Protein AF-A0A933AJQ9-F1 (afdb_monomer_lite)

Secondary structure (DSSP, 8-state):
------TTHHHHHHHHHHHHHHH-EEEEEEETHHHHT---TT---EEEEEE-SS-SS---HHHHHHHHHHHS--

Sequence (74 aa):
MVNSIDPYLPKLRAALPDLRERYGVRGLWVFGSRRRGEARPDSDLDVLVELDDRPKKSLKPAISRRILREAMPV

Foldseek 3Di:
DPDPPQPCVVLLVVLQVVCCVQPQFPDKDWDDCSVVVNDDPPDDTDIDTDGPPPCPDDDDPVNVVVSCCVSDPD

Radius of gyration: 13.09 Å; chains: 1; bounding box: 27×24×40 Å

pLDDT: mean 72.47, std 14.85, range [39.62, 89.62]

Structure (mmCIF, N/CA/C/O backbone):
data_AF-A0A933AJQ9-F1
#
_entry.id   AF-A0A933AJQ9-F1
#
loop_
_atom_site.group_PDB
_atom_site.id
_atom_site.type_symbol
_atom_site.label_atom_id
_atom_site.label_alt_id
_atom_site.label_comp_id
_atom_site.label_asym_id
_atom_site.label_entity_id
_atom_site.label_seq_id
_atom_site.pdbx_PDB_ins_code
_atom_site.Cartn_x
_atom_site.Cartn_y
_atom_site.Cartn_z
_atom_site.occupancy
_atom_site.B_iso_or_equiv
_atom_site.auth_seq_id
_atom_site.auth_comp_id
_atom_site.auth_asym_id
_atom_site.auth_atom_id
_atom_site.pdbx_PDB_model_num
ATOM 1 N N . MET A 1 1 ? 7.567 -2.962 -25.988 1.00 39.62 1 MET A N 1
ATOM 2 C CA . MET A 1 1 ? 6.634 -3.775 -25.180 1.00 39.62 1 MET A CA 1
ATOM 3 C C . MET A 1 1 ? 6.205 -2.940 -23.989 1.00 39.62 1 MET A C 1
ATOM 5 O O . MET A 1 1 ? 6.956 -2.820 -23.036 1.00 39.62 1 MET A O 1
ATOM 9 N N . VAL A 1 2 ? 5.050 -2.289 -24.079 1.00 47.16 2 VAL A N 1
ATOM 10 C CA . VAL A 1 2 ? 4.399 -1.622 -22.941 1.00 47.16 2 VAL A CA 1
ATOM 11 C C . VAL A 1 2 ? 3.071 -2.347 -22.714 1.00 47.16 2 VAL A C 1
ATOM 13 O O . VAL A 1 2 ? 2.485 -2.802 -23.692 1.00 47.16 2 VAL A O 1
ATOM 16 N N . ASN A 1 3 ? 2.640 -2.476 -21.456 1.00 42.56 3 ASN A N 1
ATOM 17 C CA . ASN A 1 3 ? 1.504 -3.274 -20.945 1.00 42.56 3 ASN A CA 1
ATOM 18 C C . ASN A 1 3 ? 1.805 -4.692 -20.438 1.00 42.56 3 ASN A C 1
ATOM 20 O O . ASN A 1 3 ? 1.049 -5.621 -20.710 1.00 42.56 3 ASN A O 1
ATOM 24 N N . SER A 1 4 ? 2.801 -4.845 -19.568 1.00 54.44 4 SER A N 1
ATOM 25 C CA . SER A 1 4 ? 2.617 -5.807 -18.476 1.00 54.44 4 SER A CA 1
ATOM 26 C C . SER A 1 4 ? 2.076 -5.033 -17.285 1.00 54.44 4 SER A C 1
ATOM 28 O O . SER A 1 4 ? 2.778 -4.205 -16.709 1.00 54.44 4 SER A O 1
ATOM 30 N N . ILE A 1 5 ? 0.798 -5.248 -16.965 1.00 64.75 5 ILE A N 1
ATOM 31 C CA . ILE A 1 5 ? 0.211 -4.816 -15.694 1.00 64.75 5 ILE A CA 1
ATOM 32 C C . ILE A 1 5 ? 1.152 -5.336 -14.606 1.00 64.75 5 ILE A C 1
ATOM 34 O O . ILE A 1 5 ? 1.415 -6.537 -14.566 1.00 64.75 5 ILE A O 1
ATOM 38 N N . ASP A 1 6 ? 1.703 -4.432 -13.794 1.00 74.50 6 ASP A N 1
ATOM 39 C CA . ASP A 1 6 ? 2.605 -4.782 -12.699 1.00 74.50 6 ASP A CA 1
ATOM 40 C C . ASP A 1 6 ? 2.015 -5.989 -11.926 1.00 74.50 6 ASP A C 1
ATOM 42 O O . ASP A 1 6 ? 0.843 -5.935 -11.524 1.00 74.50 6 ASP A O 1
ATOM 46 N N . PRO A 1 7 ? 2.778 -7.088 -11.741 1.00 80.81 7 PRO A N 1
ATOM 47 C CA . PRO A 1 7 ? 2.260 -8.341 -11.184 1.00 80.81 7 PRO A CA 1
ATOM 48 C C . PRO A 1 7 ? 1.732 -8.198 -9.748 1.00 80.81 7 PRO A C 1
ATOM 50 O O . PRO A 1 7 ? 1.025 -9.073 -9.246 1.00 80.81 7 PRO A O 1
ATOM 53 N N . TYR A 1 8 ? 2.040 -7.089 -9.079 1.00 82.50 8 TYR A N 1
ATOM 54 C CA . TYR A 1 8 ? 1.573 -6.762 -7.742 1.00 82.50 8 TYR A CA 1
ATOM 55 C C . TYR A 1 8 ? 0.203 -6.066 -7.744 1.00 82.50 8 TYR A C 1
ATOM 57 O O . TYR A 1 8 ? -0.498 -6.125 -6.735 1.00 82.50 8 TYR A O 1
ATOM 65 N N . LEU A 1 9 ? -0.250 -5.481 -8.862 1.00 82.94 9 LEU A N 1
ATOM 66 C CA . LEU A 1 9 ? -1.552 -4.800 -8.940 1.00 82.94 9 LEU A CA 1
ATOM 67 C C . LEU A 1 9 ? -2.756 -5.708 -8.627 1.00 82.94 9 LEU A C 1
ATOM 69 O O . LEU A 1 9 ? -3.630 -5.265 -7.877 1.00 82.94 9 LEU A O 1
ATOM 73 N N . PRO A 1 10 ? -2.846 -6.958 -9.130 1.00 87.31 10 PRO A N 1
ATOM 74 C CA . PRO A 1 10 ? -3.934 -7.863 -8.754 1.00 87.31 10 PRO A CA 1
ATOM 75 C C . PRO A 1 10 ? -3.955 -8.167 -7.251 1.00 87.31 10 PRO A C 1
ATOM 77 O O . PRO A 1 10 ? -5.016 -8.140 -6.632 1.00 87.31 10 PRO A O 1
ATOM 80 N N . LYS A 1 11 ? -2.780 -8.384 -6.650 1.00 87.12 11 LYS A N 1
ATOM 81 C CA . LYS A 1 11 ? -2.637 -8.657 -5.214 1.00 87.12 11 LYS A CA 1
ATOM 82 C C . LYS A 1 11 ? -3.036 -7.441 -4.363 1.00 87.12 11 LYS A C 1
ATOM 84 O O . LYS A 1 11 ? -3.788 -7.590 -3.407 1.00 87.12 11 LYS A O 1
ATOM 89 N N . LEU A 1 12 ? -2.612 -6.231 -4.746 1.00 87.44 12 LEU A N 1
ATOM 90 C CA . LEU A 1 12 ? -3.008 -4.987 -4.069 1.00 87.44 12 LEU A CA 1
ATOM 91 C C . LEU A 1 12 ? -4.525 -4.758 -4.135 1.00 87.44 12 LEU A C 1
ATOM 93 O O . LEU A 1 12 ? -5.136 -4.374 -3.141 1.00 87.44 12 LEU A O 1
ATOM 97 N N . ARG A 1 13 ? -5.151 -5.038 -5.287 1.00 88.38 13 ARG A N 1
ATOM 98 C CA . ARG A 1 13 ? -6.613 -4.959 -5.441 1.00 88.38 13 ARG A CA 1
ATOM 99 C C . ARG A 1 13 ? -7.343 -5.964 -4.555 1.00 88.38 13 ARG A C 1
ATOM 101 O O . ARG A 1 13 ? -8.346 -5.598 -3.953 1.00 88.38 13 ARG A O 1
ATOM 108 N N . ALA A 1 14 ? -6.840 -7.193 -4.461 1.00 89.44 14 ALA A N 1
ATOM 109 C CA . ALA A 1 14 ? -7.426 -8.229 -3.614 1.00 89.44 14 ALA A CA 1
ATOM 110 C C . ALA A 1 14 ? -7.314 -7.899 -2.115 1.00 89.44 14 ALA A C 1
ATOM 112 O O . ALA A 1 14 ? -8.223 -8.218 -1.356 1.00 89.44 14 ALA A O 1
ATOM 113 N N . ALA A 1 15 ? -6.238 -7.228 -1.694 1.00 87.88 15 ALA A N 1
ATOM 114 C CA . ALA A 1 15 ? -6.043 -6.820 -0.303 1.00 87.88 15 ALA A CA 1
ATOM 115 C C . ALA A 1 15 ? -6.874 -5.590 0.105 1.00 87.88 15 ALA A C 1
ATOM 117 O O . ALA A 1 15 ? -7.199 -5.431 1.279 1.00 87.88 15 ALA A O 1
ATOM 118 N N . LEU A 1 16 ? -7.225 -4.713 -0.843 1.00 86.62 16 LEU A N 1
ATOM 119 C CA . LEU A 1 16 ? -7.864 -3.425 -0.553 1.00 86.62 16 LEU A CA 1
ATOM 120 C C . LEU A 1 16 ? -9.126 -3.516 0.336 1.00 86.62 16 LEU A C 1
ATOM 122 O O . LEU A 1 16 ? -9.234 -2.688 1.240 1.00 86.62 16 LEU A O 1
ATOM 126 N N . PRO A 1 17 ? -10.057 -4.478 0.162 1.00 89.62 17 PRO A N 1
ATOM 127 C CA . PRO A 1 17 ? -11.230 -4.590 1.032 1.00 89.62 17 PRO A CA 1
ATOM 128 C C . PRO A 1 17 ? -10.876 -4.839 2.506 1.00 89.62 17 PRO A C 1
ATOM 130 O O . PRO A 1 17 ? -11.397 -4.143 3.376 1.00 89.62 17 PRO A O 1
ATOM 133 N N . ASP A 1 18 ? -9.952 -5.766 2.780 1.00 86.56 18 ASP A N 1
ATOM 134 C CA . ASP A 1 18 ? -9.499 -6.088 4.142 1.00 86.56 18 ASP A CA 1
ATOM 135 C C . ASP A 1 18 ? -8.746 -4.902 4.764 1.00 86.56 18 ASP A C 1
ATOM 137 O O . ASP A 1 18 ? -8.998 -4.509 5.906 1.00 86.56 18 ASP A O 1
ATOM 141 N N . LEU A 1 19 ? -7.893 -4.244 3.972 1.00 85.69 19 LEU A N 1
ATOM 142 C CA . LEU A 1 19 ? -7.174 -3.052 4.414 1.00 85.69 19 LEU A CA 1
ATOM 143 C C . LEU A 1 19 ? -8.108 -1.879 4.714 1.00 85.69 19 LEU A C 1
ATOM 145 O O . LEU A 1 19 ? -7.877 -1.124 5.665 1.00 85.69 19 LEU A O 1
ATOM 149 N N . ARG A 1 20 ? -9.185 -1.739 3.938 1.00 86.25 20 ARG A N 1
ATOM 150 C CA . ARG A 1 20 ? -10.223 -0.742 4.187 1.00 86.25 20 ARG A CA 1
ATOM 151 C C . ARG A 1 20 ? -10.948 -1.011 5.498 1.00 86.25 20 ARG A C 1
ATOM 153 O O . ARG A 1 20 ? -11.129 -0.090 6.290 1.00 86.25 20 ARG A O 1
ATOM 160 N N . GLU A 1 21 ? -11.329 -2.258 5.753 1.00 84.69 21 GLU A N 1
ATOM 161 C CA . GLU A 1 2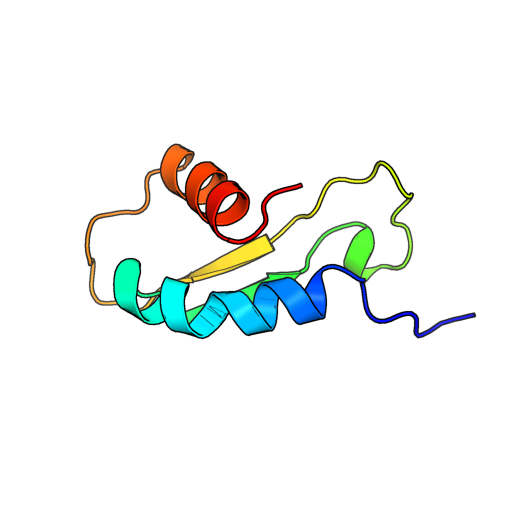1 ? -12.053 -2.636 6.967 1.00 84.69 21 GLU A CA 1
ATOM 162 C C . GLU A 1 21 ? -11.200 -2.460 8.233 1.00 84.69 21 GLU A C 1
ATOM 164 O O . GLU A 1 21 ? -11.640 -1.831 9.205 1.00 84.69 21 GLU A O 1
ATOM 169 N N . ARG A 1 22 ? -9.961 -2.963 8.207 1.00 81.94 22 ARG A N 1
ATOM 170 C CA . ARG A 1 22 ? -9.071 -2.996 9.378 1.00 81.94 22 ARG A CA 1
ATOM 171 C C . ARG A 1 22 ? -8.402 -1.663 9.673 1.00 81.94 22 ARG A C 1
ATOM 173 O O . ARG A 1 22 ? -8.260 -1.297 10.840 1.00 81.94 22 ARG A O 1
ATOM 180 N N . TYR A 1 23 ? -7.977 -0.955 8.630 1.00 81.62 23 TYR A N 1
ATOM 181 C CA . TYR A 1 23 ? -7.082 0.197 8.759 1.00 81.62 23 TYR A CA 1
ATOM 182 C C . TYR A 1 23 ? -7.660 1.486 8.171 1.00 81.62 23 TYR A C 1
ATOM 184 O O . TYR A 1 23 ? -7.006 2.521 8.245 1.00 81.62 23 TYR A O 1
ATOM 192 N N . GLY A 1 24 ? -8.871 1.453 7.605 1.00 84.00 24 GLY A N 1
ATOM 193 C CA . GLY A 1 24 ? -9.470 2.632 6.979 1.00 84.00 24 GLY A CA 1
ATOM 194 C C . GLY A 1 24 ? -8.751 3.055 5.699 1.00 84.00 24 GLY A C 1
ATOM 195 O O . GLY A 1 24 ? -8.754 4.236 5.371 1.00 84.00 24 GLY A O 1
ATOM 196 N N . VAL A 1 25 ? -8.105 2.122 4.988 1.00 87.69 25 VAL A N 1
ATOM 197 C CA . VAL A 1 25 ? -7.494 2.412 3.683 1.00 87.69 25 VAL A CA 1
ATOM 198 C C . VAL A 1 25 ? -8.575 2.733 2.654 1.00 87.69 25 VAL A C 1
ATOM 200 O O . VAL A 1 25 ? -9.394 1.884 2.309 1.00 87.69 25 VAL A O 1
ATOM 203 N N . ARG A 1 26 ? -8.544 3.954 2.126 1.00 86.25 26 ARG A N 1
ATOM 204 C CA . ARG A 1 26 ? -9.412 4.428 1.046 1.00 86.25 26 ARG A CA 1
ATOM 205 C C . ARG A 1 26 ? -8.892 4.018 -0.328 1.00 86.25 26 ARG A C 1
ATOM 207 O O . ARG A 1 26 ? -9.685 3.708 -1.216 1.00 86.25 26 ARG A O 1
ATOM 214 N N . GLY A 1 27 ? -7.573 3.973 -0.498 1.00 85.94 27 GLY A N 1
ATOM 215 C CA . GLY A 1 27 ? -6.964 3.575 -1.761 1.00 85.94 27 GLY A CA 1
ATOM 216 C C . GLY A 1 27 ? -5.478 3.261 -1.660 1.00 85.94 27 GLY A C 1
ATOM 217 O O . GLY A 1 27 ? -4.820 3.545 -0.657 1.00 85.94 27 GLY A O 1
ATOM 218 N N . LEU A 1 28 ? -4.966 2.657 -2.733 1.00 87.69 28 LEU A N 1
ATOM 219 C CA . LEU A 1 28 ? -3.563 2.301 -2.920 1.00 87.69 28 LEU A CA 1
ATOM 220 C C . LEU A 1 28 ? -3.104 2.785 -4.300 1.00 87.69 28 LEU A C 1
ATOM 222 O O . LEU A 1 28 ? -3.773 2.515 -5.299 1.00 87.69 28 LEU A O 1
ATOM 226 N N . TRP A 1 29 ? -1.942 3.433 -4.371 1.00 84.81 29 TRP A N 1
ATOM 227 C CA . TRP A 1 29 ? -1.322 3.868 -5.627 1.00 84.81 29 TRP A CA 1
ATOM 228 C C . TRP A 1 29 ? 0.095 3.333 -5.721 1.00 84.81 29 TRP A C 1
ATOM 230 O O . TRP A 1 29 ? 0.897 3.541 -4.815 1.00 84.81 29 TRP A O 1
ATOM 240 N N . VAL A 1 30 ? 0.421 2.695 -6.843 1.00 84.38 30 VAL A N 1
ATOM 241 C CA . VAL A 1 30 ? 1.794 2.278 -7.144 1.00 84.38 30 VAL A CA 1
ATOM 242 C C . VAL A 1 30 ? 2.575 3.474 -7.684 1.00 84.38 30 VAL A C 1
ATOM 244 O O . VAL A 1 30 ? 2.127 4.167 -8.604 1.00 84.38 30 VAL A O 1
ATOM 247 N N . PHE A 1 31 ? 3.750 3.706 -7.112 1.00 80.19 31 PHE A N 1
ATOM 248 C CA . PHE A 1 31 ? 4.677 4.765 -7.498 1.00 80.19 31 PHE A CA 1
ATOM 249 C C . PHE A 1 31 ? 6.061 4.187 -7.830 1.00 80.19 31 PHE A C 1
ATOM 251 O O . PHE A 1 31 ? 6.251 2.975 -7.911 1.00 80.19 31 PHE A O 1
ATOM 258 N N . GLY A 1 32 ? 7.018 5.071 -8.113 1.00 78.94 32 GLY A N 1
ATOM 259 C CA . GLY A 1 32 ? 8.406 4.682 -8.348 1.00 78.94 32 GLY A CA 1
ATOM 260 C C . GLY A 1 32 ? 8.665 4.077 -9.730 1.00 78.94 32 GLY A C 1
ATOM 261 O O . GLY A 1 32 ? 7.938 4.325 -10.700 1.00 78.94 32 GLY A O 1
ATOM 262 N N . SER A 1 33 ? 9.750 3.305 -9.820 1.00 79.06 33 SER A N 1
ATOM 263 C CA . SER A 1 33 ? 10.257 2.704 -11.065 1.00 79.06 33 SER A CA 1
ATOM 264 C C . SER A 1 33 ? 9.227 1.797 -11.748 1.00 79.06 33 SER A C 1
ATOM 266 O O . SER A 1 33 ? 9.165 1.752 -12.977 1.00 79.06 33 SER A O 1
ATOM 268 N N . ARG A 1 34 ? 8.349 1.153 -10.964 1.00 78.50 34 ARG A N 1
ATOM 269 C CA . ARG A 1 34 ? 7.257 0.279 -11.432 1.00 78.50 34 ARG A CA 1
ATOM 270 C C . ARG A 1 34 ? 6.251 1.022 -12.309 1.00 78.50 34 ARG A C 1
ATOM 272 O O . ARG A 1 34 ? 5.852 0.518 -13.353 1.00 78.50 34 ARG A O 1
ATOM 279 N N . ARG A 1 35 ? 5.894 2.259 -11.941 1.00 77.25 35 ARG A N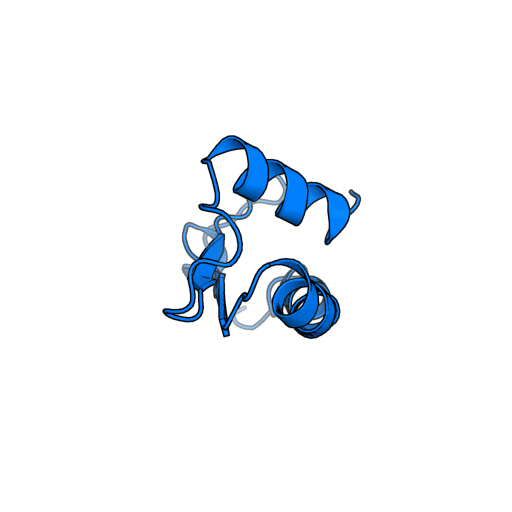 1
ATOM 280 C CA . ARG A 1 35 ? 4.991 3.102 -12.741 1.00 77.25 35 ARG A CA 1
ATOM 281 C C . ARG A 1 35 ? 5.648 3.592 -14.033 1.00 77.25 35 ARG A C 1
ATOM 283 O O . ARG A 1 35 ? 4.963 3.732 -15.041 1.00 77.25 35 ARG A O 1
ATOM 290 N N . ARG A 1 36 ? 6.954 3.877 -14.003 1.00 78.25 36 ARG A N 1
ATOM 291 C CA . ARG A 1 36 ? 7.700 4.379 -15.172 1.00 78.25 36 ARG A CA 1
ATOM 292 C C . ARG A 1 36 ? 8.097 3.281 -16.164 1.00 78.25 36 ARG A C 1
ATOM 294 O O . ARG A 1 36 ? 8.616 3.596 -17.225 1.00 78.25 36 ARG A O 1
ATOM 301 N N . GLY A 1 37 ? 7.847 2.010 -15.838 1.00 74.56 37 GLY A N 1
ATOM 302 C CA . GLY A 1 37 ? 8.293 0.874 -16.652 1.00 74.56 37 GLY A CA 1
ATOM 303 C C . GLY A 1 37 ? 9.800 0.606 -16.557 1.00 74.56 37 GLY A C 1
ATOM 304 O O . GLY A 1 37 ? 10.341 -0.133 -17.368 1.00 74.56 37 GLY A O 1
ATOM 305 N N . GLU A 1 38 ? 10.470 1.193 -15.564 1.00 79.12 38 GLU A N 1
ATOM 306 C CA . GLU A 1 38 ? 11.914 1.071 -15.311 1.00 79.12 38 GLU A CA 1
ATOM 307 C C . GLU A 1 38 ? 12.228 0.034 -14.222 1.00 79.12 38 GLU A C 1
ATOM 309 O O . GLU A 1 38 ? 13.381 -0.138 -13.829 1.00 79.12 38 GLU A O 1
ATOM 314 N N . ALA A 1 39 ? 11.207 -0.621 -13.664 1.00 79.44 39 ALA A N 1
ATOM 315 C CA . ALA A 1 39 ? 11.412 -1.584 -12.597 1.00 79.44 39 ALA A CA 1
ATOM 316 C C . ALA A 1 39 ? 12.102 -2.848 -13.103 1.00 79.44 39 ALA A C 1
ATOM 318 O O . ALA A 1 39 ? 11.667 -3.499 -14.053 1.00 79.44 39 ALA A O 1
ATOM 319 N N . ARG A 1 40 ? 13.154 -3.220 -12.388 1.00 81.19 40 ARG A N 1
ATOM 320 C CA . ARG A 1 40 ? 13.839 -4.501 -12.510 1.00 81.19 40 ARG A CA 1
ATOM 321 C C . ARG A 1 40 ? 13.161 -5.542 -11.606 1.00 81.19 40 ARG A C 1
ATOM 323 O O . ARG A 1 40 ? 12.424 -5.160 -10.693 1.00 81.19 40 ARG A O 1
ATOM 330 N N . PRO A 1 41 ? 13.435 -6.845 -11.791 1.00 76.75 41 PRO A N 1
ATOM 331 C CA . PRO A 1 41 ? 12.870 -7.899 -10.943 1.00 76.75 41 PRO A CA 1
ATOM 332 C C . PRO A 1 41 ? 13.173 -7.742 -9.443 1.00 76.75 41 PRO A C 1
ATOM 334 O O . PRO A 1 41 ? 12.393 -8.199 -8.615 1.00 76.75 41 PRO A O 1
ATOM 337 N N . ASP A 1 42 ? 14.281 -7.082 -9.098 1.00 79.62 42 ASP A N 1
ATOM 338 C CA . ASP A 1 42 ? 14.734 -6.806 -7.730 1.00 79.62 42 ASP A CA 1
ATOM 339 C C . ASP A 1 42 ? 14.267 -5.445 -7.188 1.00 79.62 42 ASP A C 1
ATOM 341 O O . ASP A 1 42 ? 14.590 -5.085 -6.061 1.00 79.62 42 ASP A O 1
ATOM 345 N N . SER A 1 43 ? 13.545 -4.655 -7.989 1.00 81.06 43 SER A N 1
ATOM 346 C CA . SER A 1 43 ? 13.092 -3.332 -7.566 1.00 81.06 43 SER A CA 1
ATOM 347 C C . SER A 1 43 ? 12.039 -3.437 -6.472 1.00 81.06 43 SER A C 1
ATOM 349 O O . SER A 1 43 ? 11.100 -4.230 -6.586 1.00 81.06 43 SER A O 1
ATOM 351 N N . ASP A 1 44 ? 12.154 -2.572 -5.468 1.00 82.06 44 ASP A N 1
ATOM 352 C CA . ASP A 1 44 ? 11.143 -2.405 -4.430 1.00 82.06 44 ASP A CA 1
ATOM 353 C C . ASP A 1 44 ? 9.769 -2.028 -5.018 1.00 82.06 44 ASP A C 1
ATOM 355 O O . ASP A 1 44 ? 9.647 -1.485 -6.122 1.00 82.06 44 ASP A O 1
ATOM 359 N N . LEU A 1 45 ? 8.710 -2.353 -4.270 1.00 82.88 45 LEU A N 1
ATOM 360 C CA . LEU A 1 45 ? 7.345 -1.923 -4.559 1.00 82.88 45 LEU A CA 1
ATOM 361 C C . LEU A 1 45 ? 7.004 -0.714 -3.683 1.00 82.88 45 LEU A C 1
ATOM 363 O O . LEU A 1 45 ? 6.712 -0.862 -2.495 1.00 82.88 45 LEU A O 1
ATOM 367 N N . ASP A 1 46 ? 6.986 0.467 -4.293 1.00 84.12 46 ASP A N 1
ATOM 368 C CA . ASP A 1 46 ? 6.556 1.698 -3.637 1.00 84.12 46 ASP A CA 1
ATOM 369 C C . ASP A 1 46 ? 5.036 1.871 -3.760 1.00 84.12 46 ASP A C 1
ATOM 371 O O . ASP A 1 46 ? 4.497 2.000 -4.865 1.00 84.12 46 ASP A O 1
ATOM 375 N N . VAL A 1 47 ? 4.337 1.896 -2.620 1.00 84.50 47 VAL A N 1
ATOM 376 C CA . VAL A 1 47 ? 2.881 2.095 -2.556 1.00 84.50 47 VAL A CA 1
ATOM 377 C C . VAL A 1 47 ? 2.548 3.281 -1.665 1.00 84.50 47 VAL A C 1
ATOM 379 O O . VAL A 1 47 ? 2.967 3.342 -0.510 1.00 84.50 47 VAL A O 1
ATOM 382 N N . LEU A 1 48 ? 1.739 4.195 -2.190 1.00 84.81 48 LEU A N 1
ATOM 383 C CA . LEU A 1 48 ? 1.092 5.244 -1.415 1.00 84.81 48 LEU A C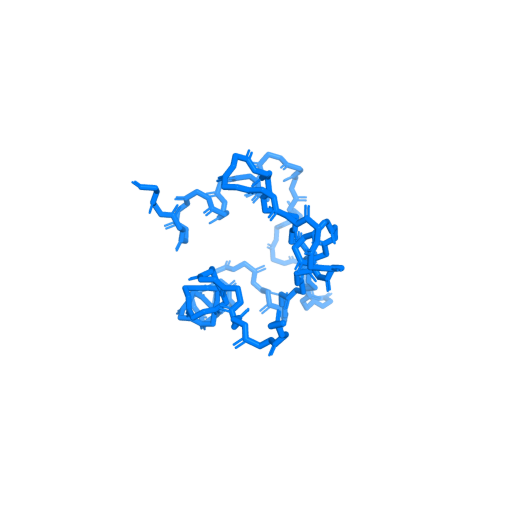A 1
ATOM 384 C C . LEU A 1 48 ? -0.271 4.745 -0.934 1.00 84.81 48 LEU A C 1
ATOM 386 O O . LEU A 1 48 ? -1.016 4.132 -1.699 1.00 84.81 48 LEU A O 1
ATOM 390 N N . VAL A 1 49 ? -0.586 5.014 0.330 1.00 85.31 49 VAL A N 1
ATOM 391 C CA . VAL A 1 49 ? -1.837 4.615 0.982 1.00 85.31 49 VAL A CA 1
ATOM 392 C C . VAL A 1 49 ? -2.622 5.877 1.326 1.00 85.31 49 VAL A C 1
ATOM 394 O O . VAL A 1 49 ? -2.111 6.737 2.038 1.00 85.31 49 VAL A O 1
ATOM 397 N N . GLU A 1 50 ? -3.853 5.987 0.835 1.00 84.50 50 GLU A N 1
ATOM 398 C CA . GLU A 1 50 ? -4.809 7.020 1.258 1.00 84.50 50 GLU A CA 1
ATOM 399 C C . GLU A 1 50 ? -5.698 6.406 2.330 1.00 84.50 50 GLU A C 1
ATOM 401 O O . GLU A 1 50 ? -6.139 5.262 2.197 1.00 84.50 50 GLU A O 1
ATOM 406 N N . LEU A 1 51 ? -5.950 7.159 3.392 1.00 83.81 51 LEU A N 1
ATOM 407 C CA . LEU A 1 51 ? -6.754 6.742 4.532 1.00 83.81 51 LEU A CA 1
ATOM 408 C C . LEU A 1 51 ? -8.010 7.606 4.595 1.00 83.81 51 LEU A C 1
ATOM 410 O O . LEU A 1 51 ? -7.978 8.766 4.190 1.00 83.81 51 LEU A O 1
ATOM 414 N N . ASP A 1 52 ? -9.097 7.059 5.124 1.00 77.69 52 ASP A N 1
ATOM 415 C CA . ASP A 1 52 ? -10.259 7.865 5.487 1.00 77.69 52 ASP A CA 1
ATOM 416 C C . ASP A 1 52 ? -9.893 8.848 6.617 1.00 77.69 52 ASP A C 1
ATOM 418 O O . ASP A 1 52 ? -9.177 8.493 7.555 1.00 77.69 52 ASP A O 1
ATOM 422 N N . ASP A 1 53 ? -10.474 10.053 6.591 1.00 64.25 53 ASP A N 1
ATOM 423 C CA . ASP A 1 53 ? -10.290 11.122 7.598 1.00 64.25 53 ASP A CA 1
ATOM 424 C C . ASP A 1 53 ? -10.746 10.744 9.022 1.00 64.25 53 ASP A C 1
ATOM 426 O O . ASP A 1 53 ? -10.667 11.542 9.958 1.00 64.25 53 ASP A O 1
ATOM 430 N N . ARG A 1 54 ? -11.234 9.516 9.227 1.00 57.66 54 ARG A N 1
ATOM 431 C CA . ARG A 1 54 ? -11.534 8.988 10.557 1.00 57.66 54 ARG A CA 1
ATOM 432 C C . ARG A 1 54 ? -10.261 8.347 11.107 1.00 57.66 54 ARG A C 1
ATOM 434 O O . ARG A 1 54 ? -9.882 7.282 10.620 1.00 57.66 54 ARG A O 1
ATOM 441 N N . PRO A 1 55 ? -9.624 8.902 12.153 1.00 49.91 55 PRO A N 1
ATOM 442 C CA . PRO A 1 55 ? -8.413 8.323 12.713 1.00 49.91 55 PRO A CA 1
ATOM 443 C C . PRO A 1 55 ? -8.747 7.014 13.443 1.00 49.91 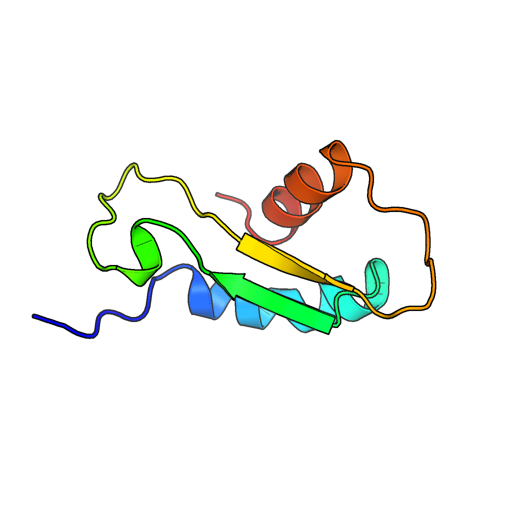55 PRO A C 1
ATOM 445 O O . PRO A 1 55 ? -8.922 6.977 14.659 1.00 49.91 55 PRO A O 1
ATOM 448 N N . LYS A 1 56 ? -8.816 5.894 12.721 1.00 55.31 56 LYS A N 1
ATOM 449 C CA . LYS A 1 56 ? -8.800 4.560 13.326 1.00 55.31 56 LYS A CA 1
ATOM 450 C C . LYS A 1 56 ? -7.348 4.193 13.620 1.00 55.31 56 LYS A C 1
ATOM 452 O O . LYS A 1 56 ? -6.737 3.453 12.869 1.00 55.31 56 LYS A O 1
ATOM 457 N N . LYS A 1 57 ? -6.816 4.734 14.725 1.00 51.62 57 LYS A N 1
ATOM 458 C CA . LYS A 1 57 ? -5.430 4.569 15.213 1.00 51.62 57 LYS A CA 1
ATOM 459 C C . LYS A 1 57 ? -4.380 4.976 14.171 1.00 51.62 57 LYS A C 1
ATOM 461 O O . LYS A 1 57 ? -4.113 4.263 13.216 1.00 51.62 57 LYS A O 1
ATOM 466 N N . SER A 1 58 ? -3.738 6.116 14.407 1.00 52.47 58 SER A N 1
ATOM 467 C CA . SER A 1 58 ? -2.642 6.664 13.605 1.00 52.47 58 SER A CA 1
ATOM 468 C C . SER A 1 58 ? -1.701 5.570 13.080 1.00 52.47 58 SER A C 1
ATOM 470 O O . SER A 1 58 ? -1.054 4.874 13.870 1.00 52.47 58 SER A O 1
ATOM 472 N N . LEU A 1 59 ? -1.615 5.416 11.754 1.00 54.31 59 LEU A N 1
ATOM 473 C CA . LEU A 1 59 ? -0.619 4.547 11.138 1.00 54.31 59 LEU A CA 1
ATOM 474 C C . LEU A 1 59 ? 0.768 5.119 11.434 1.00 54.31 59 LEU A C 1
ATOM 476 O O . LEU A 1 59 ? 1.215 6.082 10.818 1.00 54.31 59 LEU A O 1
ATOM 480 N N . LYS A 1 60 ? 1.463 4.534 12.411 1.00 52.44 60 LYS A N 1
ATOM 481 C CA . LYS A 1 60 ? 2.900 4.764 12.579 1.00 52.44 60 LYS A CA 1
ATOM 482 C C . LYS A 1 60 ? 3.632 4.154 11.370 1.00 52.44 60 LYS A C 1
ATOM 484 O O . LYS A 1 60 ? 3.192 3.105 10.903 1.00 52.44 60 LYS A O 1
ATOM 489 N N . PRO A 1 61 ? 4.769 4.706 10.908 1.00 49.69 61 PRO A N 1
ATOM 490 C CA . PRO A 1 61 ? 5.508 4.206 9.735 1.00 49.69 61 PRO A CA 1
ATOM 491 C C . PRO A 1 61 ? 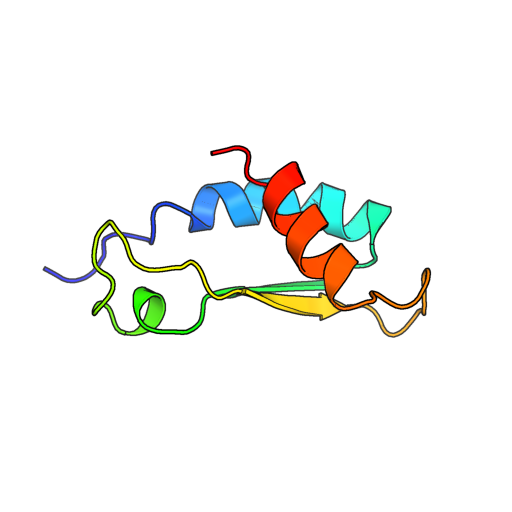5.797 2.691 9.746 1.00 49.69 61 PRO A C 1
ATOM 493 O O . PRO A 1 61 ? 5.807 2.038 8.705 1.00 49.69 61 PRO A O 1
ATOM 496 N N . ALA A 1 62 ? 5.960 2.097 10.934 1.00 50.97 62 ALA A N 1
ATOM 497 C CA . ALA A 1 62 ? 6.139 0.654 11.106 1.00 50.97 62 ALA A CA 1
ATOM 498 C C . ALA A 1 62 ? 4.894 -0.187 10.738 1.00 50.97 62 ALA A C 1
ATOM 500 O O . ALA A 1 62 ? 5.026 -1.337 10.320 1.00 50.97 62 ALA A O 1
ATOM 501 N N . ILE A 1 63 ? 3.686 0.374 10.868 1.00 52.47 63 ILE A N 1
ATOM 502 C CA . ILE A 1 63 ? 2.422 -0.286 10.511 1.00 52.47 63 ILE A CA 1
ATOM 503 C C . ILE A 1 63 ? 2.285 -0.366 8.989 1.00 52.47 63 ILE A C 1
ATOM 505 O O . ILE A 1 63 ? 1.901 -1.418 8.488 1.00 52.47 63 ILE A O 1
ATOM 509 N N . SER A 1 64 ? 2.694 0.667 8.243 1.00 53.03 64 SER A N 1
ATOM 510 C CA . SER A 1 64 ? 2.673 0.656 6.771 1.00 53.03 64 SER A CA 1
ATOM 511 C C . SER A 1 64 ? 3.497 -0.501 6.192 1.00 53.03 64 SER A C 1
ATOM 513 O O . SER A 1 64 ? 3.041 -1.206 5.295 1.00 53.03 64 SER A O 1
ATOM 515 N N . ARG A 1 65 ? 4.680 -0.778 6.765 1.00 57.56 65 ARG A N 1
ATOM 516 C CA . ARG A 1 65 ? 5.521 -1.919 6.357 1.00 57.56 65 ARG A CA 1
ATOM 517 C C . ARG A 1 65 ? 4.901 -3.271 6.734 1.00 57.56 65 ARG A C 1
ATOM 519 O O . ARG A 1 65 ? 5.073 -4.243 6.004 1.00 57.56 65 ARG A O 1
ATOM 526 N N . ARG A 1 66 ? 4.184 -3.346 7.861 1.00 58.78 66 ARG A N 1
ATOM 527 C CA . ARG A 1 66 ? 3.527 -4.577 8.331 1.00 58.78 66 ARG A CA 1
ATOM 528 C C . ARG A 1 66 ? 2.274 -4.912 7.525 1.00 58.78 66 ARG A C 1
ATOM 530 O O . ARG A 1 66 ? 2.116 -6.065 7.151 1.00 58.78 66 ARG A O 1
ATOM 537 N N . ILE A 1 67 ? 1.458 -3.912 7.199 1.00 61.47 67 ILE A N 1
ATOM 538 C CA . ILE A 1 67 ? 0.284 -4.048 6.332 1.00 61.47 67 ILE A CA 1
ATOM 539 C C . ILE A 1 67 ? 0.684 -4.607 4.970 1.00 61.47 67 ILE A C 1
ATOM 541 O O . ILE A 1 67 ? 0.099 -5.584 4.521 1.00 61.47 67 ILE A O 1
ATOM 545 N N . LEU A 1 68 ? 1.717 -4.039 4.341 1.00 63.69 68 LEU A N 1
ATOM 546 C CA . LEU A 1 68 ? 2.192 -4.525 3.044 1.00 63.69 68 LEU A CA 1
ATOM 547 C C . LEU A 1 68 ? 2.700 -5.972 3.124 1.00 63.69 68 LEU A C 1
ATOM 549 O O . LEU A 1 68 ? 2.454 -6.750 2.210 1.00 63.69 68 LEU A O 1
ATOM 553 N N . ARG A 1 69 ? 3.347 -6.357 4.232 1.00 62.25 69 ARG A N 1
ATOM 554 C CA . ARG A 1 69 ? 3.837 -7.727 4.446 1.00 62.25 69 ARG A CA 1
ATOM 555 C C . ARG A 1 69 ? 2.719 -8.736 4.729 1.00 62.25 69 ARG A C 1
ATOM 557 O O . ARG A 1 69 ? 2.822 -9.877 4.301 1.00 62.25 69 ARG A O 1
ATOM 564 N N . GLU A 1 70 ? 1.683 -8.343 5.469 1.00 58.72 70 GLU A N 1
ATOM 565 C CA . GLU A 1 70 ? 0.523 -9.201 5.764 1.00 58.72 70 GLU A CA 1
ATOM 566 C C . GLU A 1 70 ? -0.409 -9.328 4.547 1.00 58.72 70 GLU A C 1
ATOM 568 O O . GLU A 1 70 ? -0.897 -10.416 4.261 1.00 58.72 70 GLU A O 1
ATOM 573 N N . ALA A 1 71 ? -0.603 -8.244 3.790 1.00 55.41 71 ALA A N 1
ATOM 574 C CA . ALA A 1 71 ? -1.398 -8.229 2.562 1.00 55.41 71 ALA A CA 1
ATOM 575 C C . ALA A 1 71 ? -0.707 -8.923 1.378 1.00 55.41 71 ALA A C 1
ATOM 577 O O . ALA A 1 71 ?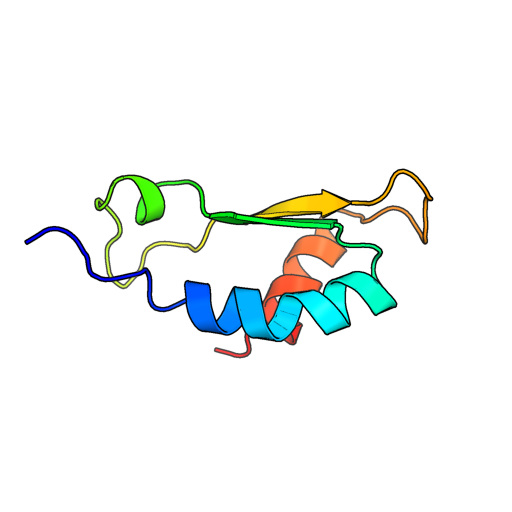 -1.370 -9.391 0.453 1.00 55.41 71 ALA A O 1
ATOM 578 N N . MET A 1 72 ? 0.627 -8.952 1.373 1.00 51.25 72 MET A N 1
ATOM 579 C CA . MET A 1 72 ? 1.433 -9.538 0.306 1.00 51.25 72 MET A CA 1
ATOM 580 C C . MET A 1 72 ? 2.541 -10.405 0.914 1.00 51.25 72 MET A C 1
ATOM 582 O O . MET A 1 72 ? 3.696 -9.972 0.967 1.00 51.25 72 MET A O 1
ATOM 586 N N . PRO A 1 73 ? 2.223 -11.627 1.378 1.00 46.16 73 PRO A N 1
ATOM 587 C CA . PRO A 1 73 ? 3.268 -12.581 1.708 1.00 46.16 73 PRO A CA 1
ATOM 588 C C . PRO A 1 73 ? 4.069 -12.857 0.428 1.00 46.16 73 PRO A C 1
ATOM 590 O O . PRO A 1 73 ? 3.491 -13.147 -0.628 1.00 46.16 73 PRO A O 1
ATOM 593 N N . VAL A 1 74 ? 5.385 -12.641 0.510 1.00 48.94 74 VAL A N 1
ATOM 594 C CA . VAL A 1 74 ? 6.343 -13.026 -0.536 1.00 48.94 74 VAL A CA 1
ATOM 595 C C . VAL A 1 74 ? 6.351 -14.534 -0.714 1.00 48.94 74 VAL A C 1
ATOM 597 O O . VAL A 1 74 ? 6.301 -15.240 0.318 1.00 48.94 74 VAL A O 1
#